Protein AF-A0A2Z3GP75-F1 (afdb_monomer)

Foldseek 3Di:
DDDPPDDPPPDDPVPPVLQVQLVVLLVVCCCVVQVQKAWDDWDADPVDGQKIWTWIDGPNDIDIFIAGSNNHTDDD

Radius of gyration: 17.05 Å; Cα contacts (8 Å, |Δi|>4): 104; chains: 1; bounding box: 34×21×62 Å

Sequence (76 aa):
MLAFSKKHNIALIPAWPARTAAEAAVRDYIKQTYPTAKLHSIYEDKKQAGHYVTEFENGGQTYKLRFDGQGHPVAE

Nearest PDB structures (foldseek):
  8pxe-assembly1_A  TM=6.698E-01  e=1.239E-02  Helicobacter hepaticus ATCC 51449
  8aaf-assembly1_a  TM=6.208E-01  e=3.038E-01  Saccharomyces cerevisiae
  7nxe-assembly1_A  TM=5.191E-01  e=2.069E-01  Homo sapiens
  7vxg-assembly2_B  TM=6.201E-01  e=1.025E+00  Homo sapiens

Solvent-accessible surface area (backbone atoms only — not comparable to full-atom values): 4618 Å² total; per-residue (Å²): 133,92,79,83,81,86,75,82,84,66,75,89,72,71,63,60,66,45,48,56,49,16,54,50,36,39,51,50,50,44,48,71,76,38,73,80,42,47,77,74,48,76,45,71,36,92,90,42,86,59,25,33,38,36,37,30,36,45,95,93,40,81,44,76,49,42,21,38,56,73,25,46,78,50,84,131

Mean predicted aligned error: 10.44 Å

Organism: NCBI:txid1850093

Secondary structure (DSSP, 8-state):
--------------HHHHHHHHHHHHHHHHHHH-TT-EEEEEEE-TTSTT-EEEEEEETTEEEEEEE-TTSPEEP-

pLDDT: mean 76.17, std 16.74, range [37.75, 92.44]

Structure (mmCIF, N/CA/C/O backbone):
data_AF-A0A2Z3GP75-F1
#
_entry.id   AF-A0A2Z3GP75-F1
#
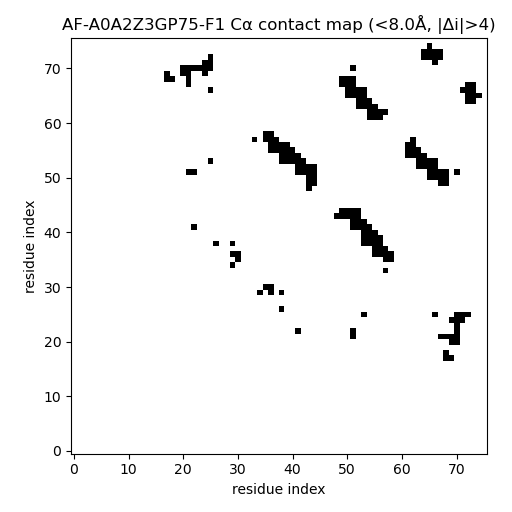loop_
_atom_site.group_PDB
_atom_site.id
_atom_site.type_symbol
_atom_site.label_atom_id
_atom_site.label_alt_id
_atom_site.label_comp_id
_atom_site.label_asym_id
_atom_site.label_entity_id
_atom_site.label_seq_id
_atom_site.pdbx_PDB_ins_code
_atom_site.Cartn_x
_atom_site.Cartn_y
_atom_site.Cartn_z
_atom_site.occupancy
_atom_site.B_iso_or_equiv
_atom_site.auth_seq_id
_atom_site.auth_comp_id
_atom_site.auth_asym_id
_atom_site.auth_atom_id
_atom_site.pdbx_PDB_model_num
ATOM 1 N N . MET A 1 1 ? 12.515 8.032 -49.034 1.00 37.75 1 MET A N 1
ATOM 2 C CA . MET A 1 1 ? 12.312 6.963 -48.033 1.00 37.75 1 MET A CA 1
ATOM 3 C C . MET A 1 1 ? 12.721 7.521 -46.680 1.00 37.75 1 MET A C 1
ATOM 5 O O . MET A 1 1 ? 13.875 7.901 -46.538 1.00 37.75 1 MET A O 1
ATOM 9 N N . LEU A 1 2 ? 11.789 7.676 -45.734 1.00 40.22 2 LEU A N 1
ATOM 10 C CA . LEU A 1 2 ? 12.130 8.115 -44.377 1.00 40.22 2 LEU A CA 1
ATOM 11 C C . LEU A 1 2 ? 12.744 6.936 -43.614 1.00 40.22 2 LEU A C 1
ATOM 13 O O .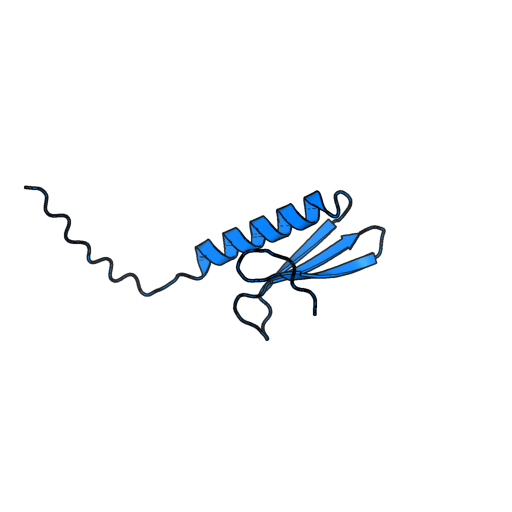 LEU A 1 2 ? 12.053 5.966 -43.317 1.00 40.22 2 LEU A O 1
ATOM 17 N N . ALA A 1 3 ? 14.037 7.018 -43.311 1.00 43.78 3 ALA A N 1
ATOM 18 C CA . ALA A 1 3 ? 14.737 6.044 -42.486 1.00 43.78 3 ALA A CA 1
ATOM 19 C C . ALA A 1 3 ? 14.830 6.568 -41.045 1.00 43.78 3 ALA A C 1
ATOM 21 O O . ALA A 1 3 ? 15.719 7.347 -40.714 1.00 43.78 3 ALA A O 1
ATOM 22 N N . PHE A 1 4 ? 13.919 6.126 -40.177 1.00 48.16 4 PHE A N 1
ATOM 23 C CA . PHE A 1 4 ? 14.068 6.272 -38.728 1.00 48.16 4 PHE A CA 1
ATOM 24 C C . PHE A 1 4 ? 14.795 5.042 -38.172 1.00 48.16 4 PHE A C 1
ATOM 26 O O . PHE A 1 4 ? 14.178 4.119 -37.642 1.00 48.16 4 PHE A O 1
ATOM 33 N N . SER A 1 5 ? 16.125 5.013 -38.292 1.00 47.12 5 SER A N 1
ATOM 34 C CA . SER A 1 5 ? 16.939 4.022 -37.580 1.00 47.12 5 SER A CA 1
ATOM 35 C C . SER A 1 5 ? 17.132 4.453 -36.129 1.00 47.12 5 SER A C 1
ATOM 37 O O . SER A 1 5 ? 18.034 5.202 -35.763 1.00 47.12 5 SER A O 1
ATOM 39 N N . LYS A 1 6 ? 16.208 3.941 -35.320 1.00 52.88 6 LYS A N 1
ATOM 40 C CA . LYS A 1 6 ? 16.163 3.853 -33.862 1.00 52.88 6 LYS A CA 1
ATOM 41 C C . LYS A 1 6 ? 17.543 3.551 -33.250 1.00 52.88 6 LYS A C 1
ATOM 43 O O . LYS A 1 6 ? 17.959 2.400 -33.180 1.00 52.88 6 LYS A O 1
ATOM 48 N N . LYS A 1 7 ? 18.229 4.575 -32.740 1.00 48.72 7 LYS A N 1
ATOM 49 C CA . LYS A 1 7 ? 19.296 4.427 -31.734 1.00 48.72 7 LYS A CA 1
ATOM 50 C C . LYS A 1 7 ? 19.107 5.455 -30.628 1.00 48.72 7 LYS A C 1
ATOM 52 O O . LYS A 1 7 ? 19.907 6.361 -30.428 1.00 48.72 7 LYS A O 1
ATOM 57 N N . HIS A 1 8 ? 18.023 5.279 -29.883 1.00 50.31 8 HIS A N 1
ATOM 58 C CA . HIS A 1 8 ? 17.971 5.771 -28.518 1.00 50.31 8 HIS A CA 1
ATOM 59 C C . HIS A 1 8 ? 18.841 4.841 -27.668 1.00 50.31 8 HIS A C 1
ATOM 61 O O . HIS A 1 8 ? 18.358 3.846 -27.137 1.00 50.31 8 HIS A O 1
ATOM 67 N N . ASN A 1 9 ? 20.129 5.171 -27.551 1.00 45.06 9 ASN A N 1
ATOM 68 C CA . ASN A 1 9 ? 20.967 4.737 -26.432 1.00 45.06 9 ASN A CA 1
ATOM 69 C C . ASN A 1 9 ? 20.474 5.438 -25.153 1.00 45.06 9 ASN A C 1
ATOM 71 O O . ASN A 1 9 ? 21.182 6.243 -24.555 1.00 45.06 9 ASN A O 1
ATOM 75 N N . ILE A 1 10 ? 19.223 5.188 -24.767 1.00 50.94 10 ILE A N 1
ATOM 76 C CA . ILE A 1 10 ? 18.729 5.551 -23.446 1.00 50.94 10 ILE A CA 1
ATOM 77 C C . ILE A 1 10 ? 19.198 4.412 -22.556 1.00 50.94 10 ILE A C 1
ATOM 79 O O . ILE A 1 10 ? 18.690 3.294 -22.644 1.00 50.94 10 ILE A O 1
ATOM 83 N N . ALA A 1 11 ? 20.229 4.692 -21.762 1.00 43.00 11 ALA A N 1
ATOM 84 C CA . ALA A 1 11 ? 20.547 3.914 -20.579 1.00 43.00 11 ALA A CA 1
ATOM 85 C C . ALA A 1 11 ? 19.233 3.498 -19.907 1.00 43.00 11 ALA A C 1
ATOM 87 O O . ALA A 1 11 ? 18.369 4.345 -19.688 1.00 43.00 11 ALA A O 1
ATOM 88 N N . LEU A 1 12 ? 19.057 2.199 -19.665 1.00 44.19 12 LEU A N 1
ATOM 89 C CA . LEU A 1 12 ? 17.906 1.646 -18.966 1.00 44.19 12 LEU A CA 1
ATOM 90 C C . LEU A 1 12 ? 17.613 2.476 -17.702 1.00 44.19 12 LEU A C 1
ATOM 92 O O . LEU A 1 12 ? 18.245 2.284 -16.670 1.00 44.19 12 LEU A O 1
AT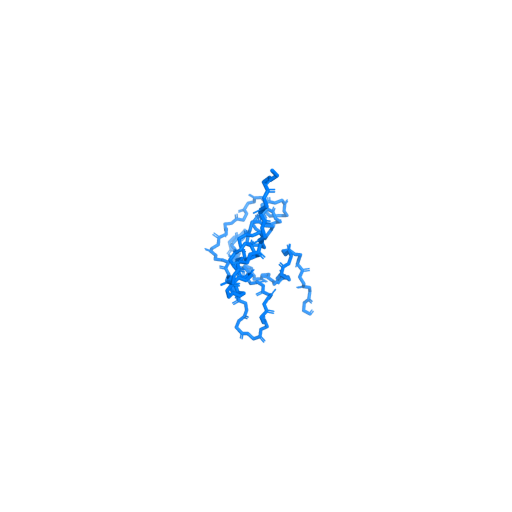OM 96 N N . ILE A 1 13 ? 16.609 3.348 -17.767 1.00 48.59 13 ILE A N 1
ATOM 97 C CA . ILE A 1 13 ? 15.876 3.814 -16.591 1.00 48.59 13 ILE A CA 1
ATOM 98 C C . ILE A 1 1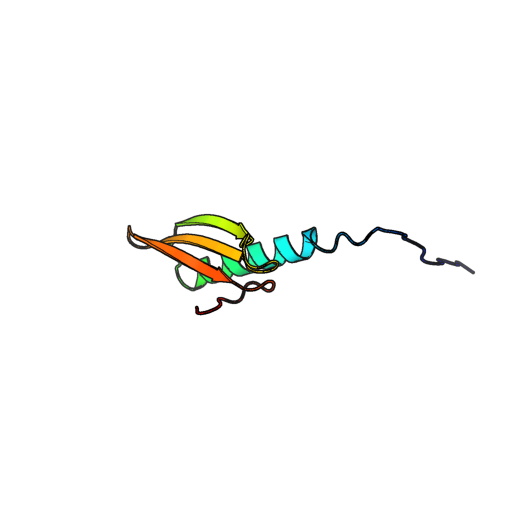3 ? 14.462 3.220 -16.694 1.00 48.59 13 ILE A C 1
ATOM 100 O O . ILE A 1 13 ? 13.515 3.949 -16.978 1.00 48.59 13 ILE A O 1
ATOM 104 N N . PRO A 1 14 ? 14.256 1.898 -16.524 1.00 44.81 14 PRO A N 1
ATOM 105 C CA . PRO A 1 14 ? 12.904 1.347 -16.508 1.00 44.81 14 PRO A CA 1
ATOM 106 C C . PRO A 1 14 ? 12.187 1.600 -15.169 1.00 44.81 14 PRO A C 1
ATOM 108 O O . PRO A 1 14 ? 11.018 1.259 -15.032 1.00 44.81 14 PRO A O 1
ATOM 111 N N . ALA A 1 15 ? 12.850 2.208 -14.178 1.00 52.50 15 ALA A N 1
ATOM 112 C CA . ALA A 1 15 ? 12.329 2.295 -12.814 1.00 52.50 15 ALA A CA 1
ATOM 113 C C . ALA A 1 15 ? 11.194 3.321 -12.620 1.00 52.50 15 ALA A C 1
ATOM 115 O O . ALA A 1 15 ? 10.365 3.141 -11.734 1.00 52.50 15 ALA A O 1
ATOM 116 N N . TRP A 1 16 ? 11.116 4.387 -13.425 1.00 50.78 16 TRP A N 1
ATOM 117 C CA . TRP A 1 16 ? 10.166 5.482 -13.157 1.00 50.78 16 TRP A CA 1
ATOM 118 C C . TRP A 1 16 ? 8.711 5.165 -13.551 1.00 50.78 16 TRP A C 1
ATOM 120 O O . TRP A 1 16 ? 7.828 5.355 -12.716 1.00 50.78 16 TRP A O 1
ATOM 130 N N . PRO A 1 17 ? 8.417 4.635 -14.758 1.00 59.84 17 PRO A N 1
ATOM 131 C CA . PRO A 1 17 ? 7.037 4.340 -15.154 1.00 59.84 17 PRO A CA 1
ATOM 132 C C . PRO A 1 17 ? 6.439 3.178 -14.357 1.00 59.84 17 PRO A C 1
ATOM 134 O O . PRO A 1 17 ? 5.277 3.232 -13.963 1.00 59.84 17 PRO A O 1
ATOM 137 N N . ALA A 1 18 ? 7.245 2.143 -14.093 1.00 64.00 18 ALA A N 1
ATOM 138 C CA . ALA A 1 18 ? 6.821 0.967 -13.339 1.00 64.00 18 ALA A CA 1
ATOM 139 C C . ALA A 1 18 ? 6.479 1.324 -11.887 1.00 64.00 18 ALA A C 1
ATOM 141 O O . ALA A 1 18 ? 5.460 0.882 -11.366 1.00 64.00 18 ALA A O 1
ATOM 142 N N . ARG A 1 19 ? 7.273 2.203 -11.264 1.00 69.56 19 ARG A N 1
ATOM 143 C CA . ARG A 1 19 ? 7.000 2.715 -9.921 1.00 69.56 19 ARG A CA 1
ATOM 144 C C . ARG A 1 19 ? 5.718 3.530 -9.848 1.00 69.56 19 ARG A C 1
ATOM 146 O O . ARG A 1 19 ? 4.900 3.295 -8.967 1.00 69.56 19 ARG A O 1
ATOM 153 N N . THR A 1 20 ? 5.509 4.452 -10.786 1.00 75.62 20 THR A N 1
ATOM 154 C CA . THR A 1 20 ? 4.282 5.259 -10.821 1.00 75.62 20 THR A CA 1
ATOM 155 C C . THR A 1 20 ? 3.037 4.396 -11.049 1.00 75.62 20 THR A C 1
ATOM 157 O O . THR A 1 20 ? 2.006 4.645 -10.429 1.00 75.62 20 THR A O 1
ATOM 160 N N . ALA A 1 21 ? 3.131 3.360 -11.889 1.00 80.31 21 ALA A N 1
ATOM 161 C CA . ALA A 1 21 ? 2.038 2.414 -12.109 1.00 80.31 21 ALA A CA 1
ATOM 162 C C . ALA A 1 21 ? 1.740 1.569 -10.858 1.00 80.31 21 ALA A C 1
ATOM 164 O O . ALA A 1 21 ? 0.579 1.457 -10.468 1.00 80.31 21 ALA A O 1
ATOM 165 N N . ALA A 1 22 ? 2.773 1.038 -10.196 1.00 79.94 22 ALA A N 1
ATOM 166 C CA . ALA A 1 22 ? 2.619 0.276 -8.960 1.00 79.94 22 ALA A CA 1
ATOM 167 C C . ALA A 1 22 ? 2.011 1.136 -7.841 1.00 79.94 22 ALA A C 1
ATOM 169 O O . ALA A 1 22 ? 1.023 0.743 -7.234 1.00 79.94 22 ALA A O 1
ATOM 170 N N . GLU A 1 23 ? 2.522 2.349 -7.611 1.00 83.00 23 GLU A N 1
ATOM 171 C CA . GLU A 1 23 ? 1.976 3.275 -6.607 1.00 83.00 23 GLU A CA 1
ATOM 172 C C . GLU A 1 23 ? 0.503 3.634 -6.880 1.00 83.00 23 GLU A C 1
ATOM 174 O O . GLU A 1 23 ? -0.295 3.736 -5.942 1.00 83.00 23 GLU A O 1
ATOM 179 N N . ALA A 1 24 ? 0.120 3.802 -8.152 1.00 86.44 24 ALA A N 1
ATOM 180 C CA . ALA A 1 24 ? -1.270 4.034 -8.540 1.00 86.44 24 ALA A CA 1
ATOM 181 C C . ALA A 1 24 ? -2.156 2.812 -8.246 1.00 86.44 24 ALA A C 1
ATOM 183 O O . ALA A 1 24 ? -3.201 2.964 -7.613 1.00 86.44 24 ALA A O 1
ATOM 184 N N . ALA A 1 25 ? -1.710 1.610 -8.620 1.00 87.50 25 ALA A N 1
ATOM 185 C CA . ALA A 1 25 ? -2.421 0.362 -8.349 1.00 87.50 25 ALA A CA 1
ATOM 186 C C . ALA A 1 25 ? -2.587 0.102 -6.841 1.00 87.50 25 ALA A C 1
ATOM 188 O O . ALA A 1 25 ? -3.685 -0.225 -6.392 1.00 87.50 25 ALA A O 1
ATOM 189 N N . VAL A 1 26 ? -1.546 0.352 -6.037 1.00 87.25 26 VAL A N 1
ATOM 190 C CA . VAL A 1 26 ? -1.618 0.287 -4.567 1.00 87.25 26 VAL A CA 1
ATOM 191 C C . VAL A 1 26 ? -2.663 1.264 -4.031 1.00 87.25 26 VAL A C 1
ATOM 193 O O . VAL A 1 26 ? -3.509 0.894 -3.217 1.00 87.25 26 VAL A O 1
ATOM 196 N N . ARG A 1 27 ? -2.642 2.519 -4.495 1.00 87.88 27 ARG A N 1
ATOM 197 C CA . ARG A 1 27 ? -3.609 3.537 -4.064 1.00 87.88 27 ARG A CA 1
ATOM 198 C C . ARG A 1 27 ? -5.044 3.139 -4.410 1.00 87.88 27 ARG A C 1
ATOM 200 O O . ARG A 1 27 ? -5.931 3.337 -3.579 1.00 87.88 27 ARG A O 1
ATOM 207 N N . ASP A 1 28 ? -5.274 2.601 -5.602 1.00 89.75 28 ASP A N 1
ATOM 208 C CA . ASP A 1 28 ? -6.599 2.155 -6.031 1.00 89.75 28 ASP A CA 1
ATOM 209 C C . ASP A 1 28 ? -7.066 0.931 -5.239 1.00 89.75 28 ASP A C 1
ATOM 211 O O . ASP A 1 28 ? -8.205 0.919 -4.772 1.00 89.75 28 ASP A O 1
ATOM 215 N N . TYR A 1 29 ? -6.180 -0.034 -4.975 1.00 88.56 29 TYR A N 1
ATOM 216 C CA . TYR A 1 29 ? -6.481 -1.183 -4.121 1.00 88.56 29 TYR A CA 1
ATOM 217 C C . TYR A 1 29 ? -6.906 -0.753 -2.713 1.00 88.56 29 TYR A C 1
ATOM 219 O O . TYR A 1 29 ? -7.926 -1.222 -2.202 1.00 88.56 29 TYR A O 1
ATOM 227 N N . ILE A 1 30 ? -6.162 0.169 -2.088 1.00 88.44 30 ILE A N 1
ATOM 228 C CA . ILE A 1 30 ? -6.496 0.682 -0.753 1.00 88.44 30 ILE A CA 1
ATOM 229 C C . ILE A 1 30 ? -7.835 1.417 -0.775 1.00 88.44 30 ILE A C 1
ATOM 231 O O . ILE A 1 30 ? -8.655 1.176 0.101 1.00 88.44 30 ILE A O 1
ATOM 235 N N . LYS A 1 31 ? -8.103 2.258 -1.780 1.00 88.69 31 LYS A N 1
ATOM 236 C CA . LYS A 1 31 ? -9.394 2.955 -1.899 1.00 88.69 31 LYS A CA 1
ATOM 237 C C . LYS A 1 31 ? -10.574 2.002 -2.102 1.00 88.69 31 LYS A C 1
ATOM 239 O O . LYS A 1 31 ? -11.648 2.268 -1.574 1.00 88.69 31 LYS A O 1
ATOM 244 N N . GLN A 1 32 ? -10.395 0.929 -2.874 1.00 88.81 32 GLN A N 1
ATOM 245 C CA . GLN A 1 32 ? -11.449 -0.058 -3.123 1.00 88.81 32 GLN A CA 1
ATOM 246 C C . GLN A 1 32 ? -11.698 -0.951 -1.904 1.00 88.81 32 GLN A C 1
ATOM 248 O O . GLN A 1 32 ? -12.847 -1.202 -1.550 1.00 88.81 32 GLN A O 1
ATOM 253 N N . THR A 1 33 ? -10.630 -1.412 -1.253 1.00 88.88 33 THR A N 1
ATOM 254 C CA . THR A 1 33 ? -10.709 -2.367 -0.135 1.00 88.88 33 THR A CA 1
ATOM 255 C C . THR A 1 33 ? -11.023 -1.671 1.189 1.00 88.88 33 THR A C 1
ATOM 257 O O . THR A 1 33 ? -11.782 -2.182 2.009 1.00 88.88 33 THR A O 1
ATOM 260 N N . TYR A 1 34 ? -10.458 -0.482 1.393 1.00 88.38 34 TYR A N 1
ATOM 261 C CA . TYR A 1 34 ? -10.586 0.322 2.602 1.00 88.38 34 TYR A CA 1
ATOM 262 C C . TYR A 1 34 ? -11.024 1.750 2.230 1.00 88.38 34 TYR A C 1
ATOM 264 O O . TYR A 1 34 ? -10.230 2.688 2.290 1.00 88.38 34 TYR A O 1
ATOM 272 N N . PRO A 1 35 ? -12.297 1.963 1.859 1.00 85.75 35 PRO A N 1
ATOM 273 C CA . PRO A 1 35 ? -12.780 3.267 1.389 1.00 85.75 35 PRO A CA 1
ATOM 274 C C . PRO A 1 35 ? -12.673 4.378 2.444 1.00 85.75 35 PRO A C 1
ATOM 276 O O . PRO A 1 35 ? -12.605 5.557 2.106 1.00 85.75 35 PRO A O 1
ATOM 279 N N . THR A 1 36 ? -12.632 4.010 3.725 1.00 89.19 36 THR A N 1
ATOM 280 C CA . THR A 1 36 ? -12.432 4.921 4.859 1.00 89.19 36 THR A CA 1
ATOM 281 C C . THR A 1 36 ? -10.965 5.091 5.252 1.00 89.19 36 THR A C 1
ATOM 283 O O . THR A 1 36 ? -10.677 5.835 6.190 1.00 89.19 36 THR A O 1
ATOM 286 N N . ALA A 1 37 ? -10.036 4.406 4.578 1.00 88.81 37 ALA A N 1
ATOM 287 C CA . ALA A 1 37 ? -8.630 4.468 4.926 1.00 88.81 37 ALA A CA 1
ATOM 288 C C . ALA A 1 37 ? -7.977 5.783 4.499 1.00 88.81 37 ALA A C 1
ATOM 290 O O . ALA A 1 37 ? -8.167 6.283 3.388 1.0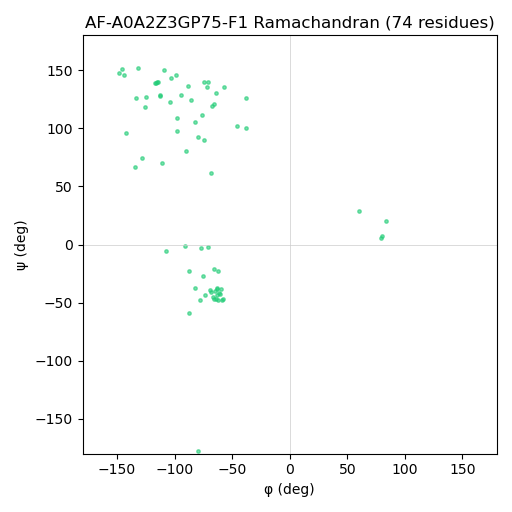0 88.81 37 ALA A O 1
ATOM 291 N N . LYS A 1 38 ? -7.111 6.297 5.368 1.00 88.88 38 LYS A N 1
ATOM 292 C CA . LYS A 1 38 ? -6.202 7.398 5.067 1.00 88.88 38 LYS A CA 1
ATOM 293 C C . LYS A 1 38 ? -4.838 6.832 4.717 1.00 88.88 38 LYS A C 1
ATOM 295 O O . LYS A 1 38 ? -4.120 6.334 5.576 1.00 88.88 38 LYS A O 1
ATOM 300 N N . LEU A 1 39 ? -4.481 6.923 3.444 1.00 88.31 39 LEU A N 1
ATOM 301 C CA . LEU A 1 39 ? -3.147 6.578 2.969 1.00 88.31 39 LEU A CA 1
ATOM 302 C C . LEU A 1 39 ? -2.123 7.563 3.558 1.00 88.31 39 LEU A C 1
ATOM 304 O O . LEU A 1 39 ? -2.226 8.763 3.303 1.00 88.31 39 LEU A O 1
ATOM 308 N N . HIS A 1 40 ? -1.139 7.068 4.307 1.00 89.12 40 HIS A N 1
ATOM 309 C CA . HIS A 1 40 ? -0.032 7.885 4.807 1.00 89.12 40 HIS A CA 1
ATOM 310 C C . HIS A 1 40 ? 1.097 7.941 3.784 1.00 89.12 40 HIS A C 1
ATOM 312 O O . HIS A 1 40 ? 1.454 9.016 3.307 1.00 89.12 40 HIS A O 1
ATOM 318 N N . SER A 1 41 ? 1.633 6.771 3.432 1.00 87.19 41 SER A N 1
ATOM 319 C CA . SER A 1 41 ? 2.848 6.664 2.628 1.00 87.19 41 SER A CA 1
ATOM 320 C C . SER A 1 41 ? 2.820 5.418 1.751 1.00 87.19 41 SER A C 1
ATOM 322 O O . SER A 1 41 ? 2.290 4.378 2.145 1.00 87.19 41 SER A O 1
ATOM 324 N N . ILE A 1 42 ? 3.434 5.516 0.573 1.00 87.12 42 ILE A N 1
ATOM 325 C CA . ILE A 1 42 ? 3.809 4.376 -0.266 1.00 87.12 42 ILE A CA 1
ATOM 326 C C . ILE A 1 42 ? 5.309 4.509 -0.520 1.00 87.12 42 ILE A C 1
ATOM 328 O O . ILE A 1 42 ? 5.776 5.575 -0.924 1.00 87.12 42 ILE A O 1
ATOM 332 N N . TYR A 1 43 ? 6.071 3.459 -0.245 1.00 85.31 43 TYR A N 1
ATOM 333 C CA . TYR A 1 43 ? 7.513 3.436 -0.467 1.00 85.31 43 TYR A CA 1
ATOM 334 C C . TYR A 1 43 ? 7.969 2.045 -0.886 1.00 85.31 43 TYR A C 1
ATOM 336 O O . TYR A 1 43 ? 7.358 1.051 -0.524 1.00 85.31 43 TYR A O 1
ATOM 344 N N . GLU A 1 44 ? 9.046 1.965 -1.656 1.00 83.81 44 GLU A N 1
ATOM 345 C CA . GLU A 1 44 ? 9.627 0.681 -2.049 1.00 83.81 44 GLU A CA 1
ATOM 346 C C . GLU A 1 44 ? 10.311 0.004 -0.846 1.00 83.81 44 GLU A C 1
ATOM 348 O O . GLU A 1 44 ? 10.965 0.669 -0.032 1.00 83.81 44 GLU A O 1
ATOM 353 N N . ASP A 1 45 ? 10.156 -1.313 -0.716 1.00 82.62 45 ASP A N 1
ATOM 354 C CA . ASP A 1 45 ? 10.829 -2.100 0.307 1.00 82.62 45 ASP A CA 1
ATOM 355 C C . ASP A 1 45 ? 12.334 -2.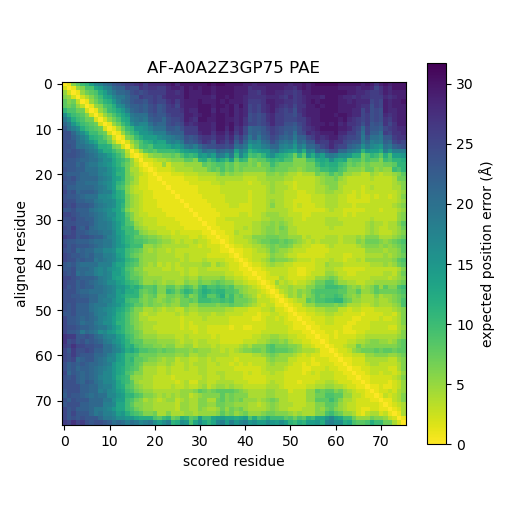128 0.024 1.00 82.62 45 ASP A C 1
ATOM 357 O O . ASP A 1 45 ? 12.807 -2.639 -0.991 1.00 82.62 45 ASP A O 1
ATOM 361 N N . LYS A 1 46 ? 13.120 -1.607 0.968 1.00 76.94 46 LYS A N 1
ATOM 362 C CA . LYS A 1 46 ? 14.585 -1.595 0.871 1.00 76.94 46 LYS A CA 1
ATOM 363 C C . LYS A 1 46 ? 15.197 -2.997 0.900 1.00 76.94 46 LYS A C 1
ATOM 365 O O . LYS A 1 46 ? 16.348 -3.153 0.503 1.00 76.94 46 LYS A O 1
ATOM 370 N N . LYS A 1 47 ? 14.471 -3.993 1.416 1.00 78.69 47 LYS A N 1
ATOM 371 C CA . LYS A 1 47 ? 14.910 -5.392 1.482 1.00 78.69 47 LYS A CA 1
ATOM 372 C C . LYS A 1 47 ? 14.571 -6.168 0.213 1.00 78.69 47 LYS A C 1
ATOM 374 O O . LYS A 1 47 ? 15.226 -7.172 -0.050 1.00 78.69 47 LYS A O 1
ATOM 379 N N . GLN A 1 48 ? 13.581 -5.721 -0.562 1.00 77.00 48 GLN A N 1
ATOM 380 C CA . GLN A 1 48 ? 13.099 -6.437 -1.737 1.00 77.00 48 GLN A CA 1
ATOM 381 C C . GLN A 1 48 ? 12.753 -5.451 -2.857 1.00 77.00 48 GLN A C 1
ATOM 383 O O . GLN A 1 48 ? 11.664 -4.883 -2.900 1.00 77.00 48 GLN A O 1
ATOM 388 N N . ALA A 1 49 ? 13.710 -5.256 -3.768 1.00 74.38 49 ALA A N 1
ATOM 389 C CA . ALA A 1 49 ? 13.539 -4.375 -4.916 1.00 74.38 49 ALA A CA 1
ATOM 390 C C . ALA A 1 49 ? 12.322 -4.801 -5.749 1.00 74.38 49 ALA A C 1
ATOM 392 O O . ALA A 1 49 ? 12.112 -5.988 -6.007 1.00 74.38 49 ALA A O 1
ATOM 393 N N . GLY A 1 50 ? 11.521 -3.822 -6.158 1.00 76.88 50 GLY A N 1
ATOM 394 C CA . GLY A 1 50 ? 10.259 -4.052 -6.844 1.00 76.88 50 GLY A CA 1
ATOM 395 C C . GLY A 1 50 ? 9.097 -4.433 -5.929 1.00 76.88 50 GLY A C 1
ATOM 396 O O . GLY A 1 50 ? 8.036 -4.715 -6.459 1.00 76.88 50 GLY A O 1
ATOM 397 N N . HIS A 1 51 ? 9.239 -4.434 -4.602 1.00 84.81 51 HIS A N 1
ATOM 398 C CA . HIS A 1 51 ? 8.098 -4.529 -3.687 1.00 84.81 51 HIS A CA 1
ATOM 399 C C . HIS A 1 51 ? 7.786 -3.166 -3.092 1.00 84.81 51 HIS A C 1
ATOM 401 O O . HIS A 1 51 ? 8.686 -2.397 -2.775 1.00 84.81 51 HIS A O 1
ATOM 407 N N . TYR A 1 52 ? 6.508 -2.873 -2.907 1.00 86.25 52 TYR A N 1
ATOM 408 C CA . TYR A 1 52 ? 6.039 -1.622 -2.335 1.00 86.25 52 TYR A CA 1
ATOM 409 C C . TYR A 1 52 ? 5.369 -1.880 -1.005 1.00 86.25 52 TYR A C 1
ATOM 411 O O . TYR A 1 52 ? 4.622 -2.828 -0.822 1.00 86.25 52 TYR A O 1
ATOM 419 N N . VAL A 1 53 ? 5.623 -1.007 -0.057 1.00 88.31 53 VAL A N 1
ATOM 420 C CA . VAL A 1 53 ? 5.011 -1.020 1.252 1.00 88.31 53 VAL A CA 1
ATOM 421 C C . VAL A 1 53 ? 4.138 0.211 1.346 1.00 88.31 53 VAL A C 1
ATOM 423 O O . VAL A 1 53 ? 4.592 1.326 1.081 1.00 88.31 53 VAL A O 1
ATOM 426 N N . THR A 1 54 ? 2.884 0.017 1.730 1.00 89.75 54 THR A N 1
ATOM 427 C CA . THR A 1 54 ? 1.999 1.126 2.058 1.00 89.75 54 THR A CA 1
ATOM 428 C C . THR A 1 54 ? 1.609 1.102 3.518 1.00 89.75 54 THR A C 1
ATOM 430 O O . THR A 1 54 ? 1.346 0.048 4.098 1.00 89.75 54 THR A O 1
ATOM 433 N N . GLU A 1 55 ? 1.573 2.292 4.097 1.00 92.19 55 GLU A N 1
ATOM 434 C CA . GLU A 1 55 ? 1.053 2.536 5.430 1.00 92.19 55 GLU A CA 1
ATOM 435 C C . GLU A 1 55 ? -0.212 3.375 5.296 1.00 92.19 55 GLU A C 1
ATOM 437 O O . GLU A 1 55 ? -0.223 4.408 4.619 1.00 92.19 55 GLU A O 1
ATOM 442 N N . PHE A 1 56 ? -1.289 2.911 5.919 1.00 91.50 56 PHE A N 1
ATOM 443 C CA . PHE A 1 56 ? -2.586 3.572 5.894 1.00 91.50 56 PHE A CA 1
ATOM 444 C C . PHE A 1 56 ? -3.292 3.404 7.235 1.00 91.50 56 PHE A C 1
ATOM 446 O O . PHE A 1 56 ? -3.161 2.379 7.895 1.00 91.50 56 PHE A O 1
ATOM 453 N N . GLU A 1 57 ? -4.049 4.409 7.649 1.00 92.44 57 GLU A N 1
ATOM 454 C CA . GLU A 1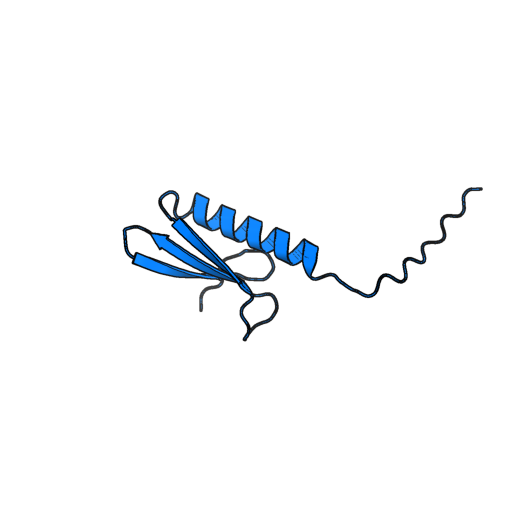 57 ? -4.895 4.340 8.835 1.00 92.44 57 GLU A CA 1
ATOM 455 C C . GLU A 1 57 ? -6.301 3.925 8.424 1.00 92.44 57 GLU A C 1
ATOM 457 O O . GLU A 1 57 ? -6.892 4.540 7.541 1.00 92.44 57 GLU A O 1
ATOM 462 N N . ASN A 1 58 ? -6.858 2.908 9.073 1.00 89.94 58 ASN A N 1
ATOM 463 C CA . ASN A 1 58 ? -8.252 2.523 8.919 1.00 89.94 58 ASN A CA 1
ATOM 464 C C . ASN A 1 58 ? -8.875 2.289 10.299 1.00 89.94 58 ASN A C 1
ATOM 466 O O . ASN A 1 58 ? -8.333 1.539 11.107 1.00 89.94 58 ASN A O 1
ATOM 470 N N . GLY A 1 59 ? -9.998 2.950 10.591 1.00 87.31 59 GLY A N 1
ATOM 471 C CA . GLY A 1 59 ? -10.693 2.789 11.875 1.00 87.31 59 GLY A CA 1
ATOM 472 C C . GLY A 1 59 ? -9.863 3.174 13.109 1.00 87.31 59 GLY A C 1
ATOM 473 O O . GLY A 1 59 ? -10.055 2.591 14.170 1.00 87.31 59 GLY A O 1
ATOM 474 N N . GLY A 1 60 ? -8.920 4.116 12.977 1.00 88.44 60 GLY A N 1
ATOM 475 C CA . GLY A 1 60 ? -8.035 4.539 14.072 1.00 88.44 60 GLY A CA 1
ATOM 476 C C . GLY A 1 60 ? -6.850 3.604 14.340 1.00 88.44 60 GLY A C 1
ATOM 477 O O . GLY A 1 60 ? -6.131 3.799 15.316 1.00 88.44 60 GLY A O 1
ATOM 478 N N . GLN A 1 61 ? -6.629 2.600 13.487 1.00 90.25 61 GLN A N 1
ATOM 479 C CA . GLN A 1 61 ? -5.451 1.736 13.528 1.00 90.25 61 GLN A CA 1
ATOM 480 C C . GLN A 1 61 ? -4.621 1.908 12.260 1.00 90.25 61 GLN A C 1
ATOM 482 O O . GLN A 1 61 ? -5.160 1.985 11.156 1.00 90.25 61 GLN A O 1
ATOM 487 N N . THR A 1 62 ? -3.300 1.946 12.413 1.00 91.25 62 THR A N 1
ATOM 488 C CA . THR A 1 62 ? -2.368 1.975 11.285 1.00 91.25 62 THR A CA 1
ATOM 489 C C . THR A 1 62 ? -2.076 0.556 10.818 1.00 91.25 62 THR A C 1
ATOM 491 O O . THR A 1 62 ? -1.612 -0.285 11.586 1.00 91.25 62 THR A O 1
ATOM 494 N N . TYR A 1 63 ? -2.318 0.313 9.538 1.00 88.81 63 TYR A N 1
ATOM 495 C CA . TYR A 1 63 ? -2.047 -0.933 8.847 1.00 88.81 63 TYR A CA 1
ATOM 496 C C . TYR A 1 63 ? -0.889 -0.756 7.879 1.00 88.81 63 TYR A C 1
ATOM 498 O O . TYR A 1 63 ? -0.669 0.317 7.311 1.00 88.81 63 TYR A O 1
ATOM 506 N N . LYS A 1 64 ? -0.164 -1.853 7.678 1.00 90.50 64 LYS A N 1
ATOM 507 C CA . LYS A 1 64 ? 0.957 -1.935 6.756 1.00 90.50 64 LYS A CA 1
ATOM 508 C C . LYS A 1 64 ? 0.719 -3.095 5.807 1.00 90.50 64 LYS A C 1
ATOM 510 O O . LYS A 1 64 ? 0.616 -4.232 6.254 1.00 90.50 64 LYS A O 1
ATOM 515 N N . LEU A 1 65 ? 0.619 -2.802 4.516 1.00 89.00 65 LEU A N 1
ATOM 516 C CA . LEU A 1 65 ? 0.452 -3.812 3.473 1.00 89.00 65 LEU A CA 1
ATOM 517 C C . LEU A 1 65 ? 1.649 -3.776 2.531 1.00 89.00 65 LEU A C 1
ATOM 519 O O . LEU A 1 65 ? 2.141 -2.701 2.181 1.00 89.00 65 LEU A O 1
ATOM 523 N N . ARG A 1 66 ? 2.111 -4.961 2.132 1.00 89.00 66 ARG A N 1
ATOM 524 C CA . ARG A 1 66 ? 3.126 -5.119 1.094 1.00 89.00 66 ARG A CA 1
ATOM 525 C C . ARG A 1 66 ? 2.457 -5.449 -0.229 1.00 89.00 66 ARG A C 1
ATOM 527 O O . ARG A 1 66 ? 1.461 -6.162 -0.272 1.00 89.00 66 ARG A O 1
ATOM 534 N N . PHE A 1 67 ? 3.048 -4.947 -1.293 1.00 87.50 67 PHE A N 1
ATOM 535 C CA . PHE A 1 67 ? 2.624 -5.104 -2.666 1.00 87.50 67 PHE A CA 1
ATOM 536 C C . PHE A 1 67 ? 3.822 -5.507 -3.513 1.00 87.50 67 PHE A C 1
ATOM 538 O O . PHE A 1 67 ? 4.963 -5.181 -3.185 1.00 87.50 67 PHE A O 1
ATOM 545 N N . ASP A 1 68 ? 3.572 -6.228 -4.593 1.00 86.44 68 ASP A N 1
ATOM 546 C CA . ASP A 1 68 ? 4.579 -6.501 -5.609 1.00 86.44 68 ASP A CA 1
ATOM 547 C C . ASP A 1 68 ? 4.763 -5.305 -6.563 1.00 86.44 68 ASP A C 1
ATOM 549 O O . ASP A 1 68 ? 4.123 -4.256 -6.438 1.00 86.44 68 ASP A O 1
ATOM 553 N N . GLY A 1 69 ? 5.635 -5.47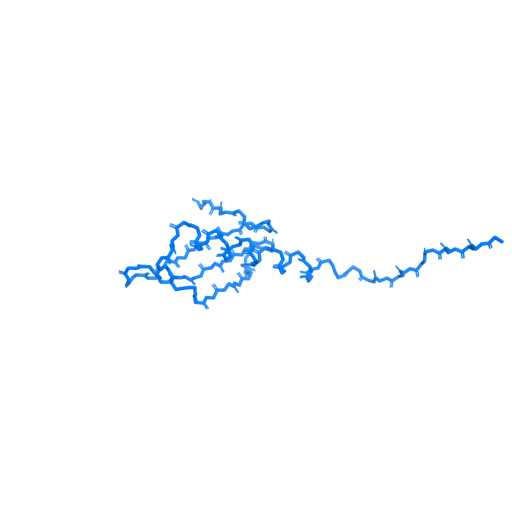5 -7.557 1.00 79.88 69 GLY A N 1
ATOM 554 C CA . GLY A 1 69 ? 5.979 -4.430 -8.526 1.00 79.88 69 GLY A CA 1
ATOM 555 C C . GLY A 1 69 ? 4.873 -4.105 -9.523 1.00 79.88 69 GLY A C 1
ATOM 556 O O . GLY A 1 69 ? 5.049 -3.229 -10.366 1.00 79.88 69 GLY A O 1
ATOM 557 N N . GLN A 1 70 ? 3.756 -4.821 -9.440 1.00 79.88 70 GLN A N 1
ATOM 558 C CA . GLN A 1 70 ? 2.556 -4.639 -10.246 1.00 79.88 70 GLN A CA 1
ATOM 559 C C . GLN A 1 70 ? 1.416 -4.025 -9.412 1.00 79.88 70 GLN A C 1
ATOM 561 O O . GLN A 1 70 ? 0.388 -3.648 -9.970 1.00 79.88 70 GLN A O 1
ATOM 566 N N . GLY A 1 71 ? 1.610 -3.854 -8.098 1.00 77.62 71 GLY A N 1
ATOM 567 C CA . GLY A 1 71 ? 0.611 -3.309 -7.183 1.00 77.62 71 GLY A CA 1
ATOM 568 C C . GLY A 1 71 ? -0.390 -4.343 -6.667 1.00 77.62 71 GLY A C 1
ATOM 569 O O . GLY A 1 71 ? -1.458 -3.957 -6.194 1.00 77.62 71 GLY A O 1
ATOM 570 N N . HIS A 1 72 ? -0.068 -5.639 -6.724 1.00 83.81 72 HIS A N 1
ATOM 571 C CA . HIS A 1 72 ? -0.862 -6.686 -6.080 1.00 83.81 72 HIS A CA 1
ATOM 572 C C . HIS A 1 72 ? -0.402 -6.901 -4.638 1.00 83.81 72 HIS A C 1
ATOM 574 O O . HIS A 1 72 ? 0.805 -6.941 -4.396 1.00 83.81 72 HIS A O 1
ATOM 580 N N . PRO A 1 73 ? -1.323 -7.047 -3.669 1.00 84.31 73 PRO A N 1
ATOM 581 C CA . PRO A 1 73 ? -0.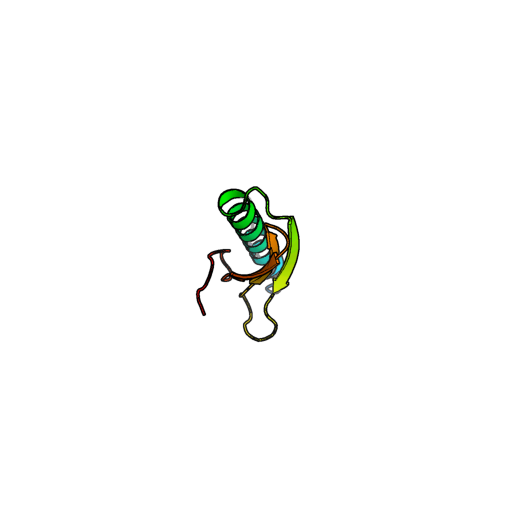955 -7.311 -2.286 1.00 84.31 73 PRO A CA 1
ATOM 582 C C . PRO A 1 73 ? -0.256 -8.669 -2.181 1.00 84.31 73 PRO A C 1
ATOM 584 O O . PRO A 1 73 ? -0.767 -9.680 -2.663 1.00 84.31 73 PRO A O 1
ATOM 587 N N . VAL A 1 74 ? 0.899 -8.695 -1.524 1.00 83.69 74 VAL A N 1
ATOM 588 C CA . VAL A 1 74 ? 1.614 -9.932 -1.207 1.00 83.69 74 VAL A CA 1
ATOM 589 C C . VAL A 1 74 ? 1.400 -10.250 0.267 1.00 83.69 74 VAL A C 1
ATOM 591 O O . VAL A 1 74 ? 1.665 -9.418 1.138 1.00 83.69 74 VAL A O 1
ATOM 594 N N . ALA A 1 75 ? 0.867 -11.439 0.543 1.00 67.44 75 ALA A N 1
ATOM 595 C CA . ALA A 1 75 ? 0.830 -11.972 1.896 1.00 67.44 75 ALA A CA 1
ATOM 596 C C . ALA A 1 75 ? 2.254 -12.382 2.299 1.00 67.44 75 ALA A C 1
ATOM 598 O O . ALA A 1 75 ? 2.974 -12.964 1.485 1.00 67.44 75 ALA A O 1
ATOM 599 N N . GLU A 1 76 ? 2.659 -12.024 3.518 1.00 56.94 76 GLU A N 1
ATOM 600 C CA . GLU A 1 76 ? 3.896 -12.523 4.137 1.00 56.94 76 GLU A CA 1
ATOM 601 C C . GLU A 1 76 ? 3.715 -13.965 4.625 1.00 56.94 76 GLU A C 1
ATOM 603 O O . GLU A 1 76 ? 2.602 -14.283 5.109 1.00 56.94 76 GLU A O 1
#